Protein AF-A0A4P5T540-F1 (afdb_monomer_lite)

Secondary structure (DSSP, 8-state):
------S----------------THHHHHHHHHHHHHHHHHHHHHHS-GGGTS-STTHHHHHHHHHHHHHHHHHHHHTT-TTTS-HHHHHHHHHHHHHHHHHHHHHHHHHH-------

Foldseek 3Di:
DDPDPDDPPPVPPPPPPPVPPPDCVLVVVLVVVLVVLVVVLVVLVVDPVCVVDVDPPPSVVVSVVSVVVSVVSCCVRVLVCVPDDVVSVVVVVVVVVVVVVVVVVVVVVVPCPDDDDD

Radius of gyration: 28.04 Å; chains: 1; bounding box: 49×48×98 Å

pLDDT: mean 79.14, std 14.08, range [49.06, 96.5]

Structure (mmCIF, N/CA/C/O backbone):
data_AF-A0A4P5T540-F1
#
_entry.id   AF-A0A4P5T540-F1
#
loop_
_atom_site.group_PDB
_atom_site.id
_atom_site.type_symbol
_atom_site.label_atom_id
_atom_site.label_alt_id
_atom_site.label_comp_id
_atom_site.label_asym_id
_atom_site.label_entity_id
_atom_site.label_seq_id
_atom_site.pdbx_PDB_ins_code
_atom_site.Cartn_x
_atom_site.Cartn_y
_atom_site.Cartn_z
_atom_site.occupancy
_atom_site.B_iso_or_equiv
_atom_site.auth_seq_id
_atom_site.auth_comp_id
_atom_site.auth_asym_id
_atom_site.auth_atom_id
_atom_site.pdbx_PDB_model_num
ATOM 1 N N . MET A 1 1 ? 27.071 7.418 -70.596 1.00 52.56 1 MET A N 1
ATOM 2 C CA . MET A 1 1 ? 26.800 8.022 -69.278 1.00 52.56 1 MET A CA 1
ATOM 3 C C . MET A 1 1 ? 25.515 7.387 -68.770 1.00 52.56 1 MET A C 1
ATOM 5 O O . MET A 1 1 ? 24.473 7.585 -69.373 1.00 52.56 1 MET A O 1
ATOM 9 N N . SER A 1 2 ? 25.642 6.458 -67.828 1.00 57.44 2 SER A N 1
ATOM 10 C CA . SER A 1 2 ? 24.615 5.535 -67.334 1.00 57.44 2 SER A CA 1
ATOM 11 C C . SER A 1 2 ? 23.806 6.179 -66.204 1.00 57.44 2 SER A C 1
ATOM 13 O O . SER A 1 2 ? 24.160 6.030 -65.040 1.00 57.44 2 SER A O 1
ATOM 15 N N . GLU A 1 3 ? 22.745 6.910 -66.547 1.00 61.31 3 GLU A N 1
ATOM 16 C CA . GLU A 1 3 ? 21.840 7.565 -65.578 1.00 61.31 3 GLU A CA 1
ATOM 17 C C . GLU A 1 3 ? 20.496 6.834 -65.390 1.00 61.31 3 GLU A C 1
ATOM 19 O O . GLU A 1 3 ? 19.508 7.406 -64.942 1.00 61.31 3 GLU A O 1
ATOM 24 N N . HIS A 1 4 ? 20.462 5.530 -65.664 1.00 58.97 4 HIS A N 1
ATOM 25 C CA . HIS A 1 4 ? 19.336 4.662 -65.316 1.00 58.97 4 HIS A CA 1
ATOM 26 C C . HIS A 1 4 ? 19.836 3.461 -64.510 1.00 58.97 4 HIS A C 1
ATOM 28 O O . HIS A 1 4 ? 19.839 2.337 -64.998 1.00 58.97 4 HIS A O 1
ATOM 34 N N . THR A 1 5 ? 20.267 3.709 -63.272 1.00 60.81 5 THR A N 1
ATOM 35 C CA . THR A 1 5 ? 20.378 2.662 -62.246 1.00 60.81 5 THR A CA 1
ATOM 36 C C . THR A 1 5 ? 19.263 2.889 -61.236 1.00 60.81 5 THR A C 1
ATOM 38 O O . THR A 1 5 ? 19.415 3.583 -60.237 1.00 60.81 5 THR A O 1
ATOM 41 N N . GLU A 1 6 ? 18.094 2.394 -61.624 1.00 59.66 6 GLU A N 1
ATOM 42 C CA . GLU A 1 6 ? 17.255 1.524 -60.804 1.00 59.66 6 GLU A CA 1
ATOM 43 C C . GLU A 1 6 ? 17.202 1.834 -59.299 1.00 59.66 6 GLU A C 1
ATOM 45 O O . GLU A 1 6 ? 18.011 1.398 -58.479 1.00 59.66 6 GLU A O 1
ATOM 50 N N . ILE A 1 7 ? 16.145 2.562 -58.953 1.00 57.81 7 ILE A N 1
ATOM 51 C CA . ILE A 1 7 ? 15.506 2.581 -57.644 1.00 57.81 7 ILE A CA 1
ATOM 52 C C . ILE A 1 7 ? 15.086 1.142 -57.306 1.00 57.81 7 ILE A C 1
ATOM 54 O O . ILE A 1 7 ? 13.998 0.720 -57.676 1.00 57.81 7 ILE A O 1
ATOM 58 N N . ALA A 1 8 ? 15.947 0.380 -56.635 1.00 60.09 8 ALA A N 1
ATOM 59 C CA . ALA A 1 8 ? 15.576 -0.862 -55.956 1.00 60.09 8 ALA A CA 1
ATOM 60 C C . ALA A 1 8 ? 16.678 -1.307 -54.985 1.00 60.09 8 ALA A C 1
ATOM 62 O O . ALA A 1 8 ? 17.214 -2.405 -55.068 1.00 60.09 8 ALA A O 1
ATOM 63 N N . VAL A 1 9 ? 16.995 -0.466 -54.005 1.00 56.53 9 VAL A N 1
ATOM 64 C CA . VAL A 1 9 ? 17.410 -1.001 -52.704 1.00 56.53 9 VAL A CA 1
ATOM 65 C C . VAL A 1 9 ? 16.342 -0.573 -51.713 1.00 56.53 9 VAL A C 1
ATOM 67 O O . VAL A 1 9 ? 16.570 0.207 -50.793 1.00 56.53 9 VAL A O 1
ATOM 70 N N . HIS A 1 10 ? 15.125 -1.079 -51.941 1.00 58.25 10 HIS A N 1
ATOM 71 C CA . HIS A 1 10 ? 14.232 -1.370 -50.831 1.00 58.25 10 HIS A CA 1
ATOM 72 C C . HIS A 1 10 ? 14.962 -2.420 -49.999 1.00 58.25 10 HIS A C 1
ATOM 74 O O . HIS A 1 10 ? 14.814 -3.618 -50.217 1.00 58.25 10 HIS A O 1
ATOM 80 N N . GLY A 1 11 ? 15.831 -1.943 -49.103 1.00 53.97 11 GLY A N 1
ATOM 81 C CA . GLY A 1 11 ? 16.252 -2.718 -47.958 1.00 53.97 11 GLY A CA 1
ATOM 82 C C . GLY A 1 11 ? 14.970 -3.229 -47.338 1.00 53.97 11 GLY A C 1
ATOM 83 O O . GLY A 1 11 ? 14.113 -2.446 -46.927 1.00 53.97 11 GLY A O 1
ATOM 84 N N . GLU A 1 12 ? 14.795 -4.535 -47.422 1.00 53.56 12 GLU A N 1
ATOM 85 C CA . GLU A 1 12 ? 13.701 -5.254 -46.816 1.00 53.56 12 GLU A CA 1
ATOM 86 C C . GLU A 1 12 ? 13.879 -5.061 -45.309 1.00 53.56 12 GLU A C 1
ATOM 88 O O . GLU A 1 12 ? 14.562 -5.821 -44.627 1.00 53.56 12 GLU A O 1
ATOM 93 N N . TYR A 1 13 ? 13.338 -3.961 -44.785 1.00 52.72 13 TYR A N 1
ATOM 94 C CA . TYR A 1 13 ? 13.065 -3.825 -43.371 1.00 52.72 13 TYR A CA 1
ATOM 95 C C . TYR A 1 13 ? 11.954 -4.835 -43.096 1.00 52.72 13 TYR A C 1
ATOM 97 O O . TYR A 1 13 ? 10.776 -4.485 -43.056 1.00 52.72 13 TYR A O 1
ATOM 105 N N . GLN A 1 14 ? 12.319 -6.113 -42.978 1.00 56.53 14 GLN A N 1
ATOM 106 C CA . GLN A 1 14 ? 11.477 -7.086 -42.311 1.00 56.53 14 GLN A CA 1
ATOM 107 C C . GLN A 1 14 ? 11.421 -6.654 -40.846 1.00 56.53 14 GLN A C 1
ATOM 109 O O . GLN A 1 14 ? 12.181 -7.117 -39.996 1.00 56.53 14 GLN A O 1
ATOM 114 N N . GLU A 1 15 ? 10.537 -5.696 -40.562 1.00 56.06 15 GLU A N 1
ATOM 115 C CA . GLU A 1 15 ? 9.950 -5.527 -39.246 1.00 56.06 15 GLU A CA 1
ATOM 116 C C . GLU A 1 15 ? 9.219 -6.834 -38.932 1.00 56.06 15 GLU A C 1
ATOM 118 O O . GLU A 1 15 ? 8.029 -7.010 -39.199 1.00 56.06 15 GLU A O 1
ATOM 123 N N . HIS A 1 16 ? 9.959 -7.789 -38.376 1.00 53.84 16 HIS A N 1
ATOM 124 C CA . HIS A 1 16 ? 9.376 -8.871 -37.610 1.00 53.84 16 HIS A CA 1
ATOM 125 C C . HIS A 1 16 ? 8.771 -8.250 -36.351 1.00 53.84 16 HIS A C 1
ATOM 127 O O . HIS A 1 16 ? 9.382 -8.231 -35.283 1.00 53.84 16 HIS A O 1
ATOM 133 N N . HIS A 1 17 ? 7.561 -7.705 -36.496 1.00 51.91 17 HIS A N 1
ATOM 134 C CA . HIS A 1 17 ? 6.660 -7.409 -35.391 1.00 51.91 17 HIS A CA 1
ATOM 135 C C . HIS A 1 17 ? 6.265 -8.738 -34.750 1.00 51.91 17 HIS A C 1
ATOM 137 O O . HIS A 1 17 ? 5.180 -9.271 -34.979 1.00 51.91 17 HIS A O 1
ATOM 143 N N . GLU A 1 18 ? 7.171 -9.316 -33.962 1.00 55.38 18 GLU A N 1
ATOM 144 C CA . GLU A 1 18 ? 6.783 -10.319 -32.988 1.00 55.38 18 GLU A CA 1
ATOM 145 C C . GLU A 1 18 ? 5.831 -9.630 -32.016 1.00 55.38 18 GLU A C 1
ATOM 147 O O . GLU A 1 18 ? 6.230 -8.860 -31.141 1.00 55.38 18 GLU A O 1
ATOM 152 N N . HIS A 1 19 ? 4.537 -9.876 -32.211 1.00 49.06 19 HIS A N 1
ATOM 153 C CA . HIS A 1 19 ? 3.493 -9.516 -31.272 1.00 49.06 19 HIS A CA 1
ATOM 154 C C . HIS A 1 19 ? 3.777 -10.233 -29.950 1.00 49.06 19 HIS A C 1
ATOM 156 O O . HIS A 1 19 ? 3.312 -11.349 -29.714 1.00 49.06 19 HIS A O 1
ATOM 162 N N . HIS A 1 20 ? 4.579 -9.600 -29.094 1.00 56.19 20 HIS A N 1
ATOM 163 C CA . HIS A 1 20 ? 4.891 -10.073 -27.757 1.00 56.19 20 HIS A CA 1
ATOM 164 C C . HIS A 1 20 ? 3.625 -9.934 -26.903 1.00 56.19 20 HIS A C 1
ATOM 166 O O . HIS A 1 20 ? 3.427 -8.959 -26.179 1.00 56.19 20 HIS A O 1
ATOM 172 N N . TYR A 1 21 ? 2.709 -10.890 -27.058 1.00 54.97 21 TYR A N 1
ATOM 173 C CA . TYR A 1 21 ? 1.500 -11.004 -26.260 1.00 54.97 21 TYR A CA 1
ATOM 174 C C . TYR A 1 21 ? 1.912 -11.327 -24.828 1.00 54.97 21 TYR A C 1
ATOM 176 O O . TYR A 1 21 ? 2.173 -12.476 -24.472 1.00 54.97 21 TYR A O 1
ATOM 184 N N . THR A 1 22 ? 1.966 -10.301 -23.983 1.00 62.28 22 THR A N 1
ATOM 185 C CA . THR A 1 22 ? 2.011 -10.510 -22.543 1.00 62.28 22 THR A CA 1
ATOM 186 C C . THR A 1 22 ? 0.698 -11.189 -22.134 1.00 62.28 22 THR A C 1
ATOM 188 O O . THR A 1 22 ? -0.388 -10.688 -22.436 1.00 62.28 22 THR A O 1
ATOM 191 N N . PRO A 1 23 ? 0.747 -12.371 -21.499 1.00 63.03 23 PRO A N 1
ATOM 192 C CA . PRO A 1 23 ? -0.459 -13.129 -21.212 1.00 63.03 23 PRO A CA 1
ATOM 193 C C . PRO A 1 23 ? -1.313 -12.379 -20.184 1.00 63.03 23 PRO A C 1
ATOM 195 O O . PRO A 1 23 ? -0.956 -12.243 -19.012 1.00 63.03 23 PRO A O 1
ATOM 198 N N . THR A 1 24 ? -2.483 -11.923 -20.628 1.00 66.56 24 THR A N 1
ATOM 199 C CA . THR A 1 24 ? -3.506 -11.230 -19.825 1.00 66.56 24 THR A CA 1
ATOM 200 C C . THR A 1 24 ? -4.084 -12.095 -18.700 1.00 66.56 24 THR A C 1
ATOM 202 O O . THR A 1 24 ? -4.713 -11.580 -17.773 1.00 66.56 24 THR A O 1
ATOM 205 N N . SER A 1 25 ? -3.822 -13.406 -18.722 1.00 68.06 25 SER A N 1
ATOM 206 C CA . SER A 1 25 ? -4.278 -14.372 -17.719 1.00 68.06 25 SER A CA 1
ATOM 207 C C . SER A 1 25 ? -3.803 -14.043 -16.302 1.00 68.06 25 SER A C 1
ATOM 209 O O . SER A 1 25 ? -4.552 -14.247 -15.347 1.00 68.06 25 SER A O 1
ATOM 211 N N . HIS A 1 26 ? -2.605 -13.471 -16.141 1.00 73.81 26 HIS A N 1
ATOM 212 C CA . HIS A 1 26 ? -2.093 -13.113 -14.816 1.00 73.81 26 HIS A CA 1
ATOM 213 C C . HIS A 1 26 ? -2.950 -12.026 -14.145 1.00 73.81 26 HIS A C 1
ATOM 215 O O . HIS A 1 26 ? -3.193 -12.085 -12.940 1.00 73.81 26 HIS A O 1
ATOM 221 N N . PHE A 1 27 ? -3.452 -11.055 -14.912 1.00 77.56 27 PHE A N 1
ATOM 222 C CA . PHE A 1 27 ? -4.323 -10.006 -14.378 1.00 77.56 27 PHE A CA 1
ATOM 223 C C . PHE A 1 27 ? -5.697 -10.549 -13.982 1.00 77.56 27 PHE A C 1
ATOM 225 O O . PHE A 1 27 ? -6.241 -10.121 -12.969 1.00 77.56 27 PHE A O 1
ATOM 232 N N . LEU A 1 28 ? -6.224 -11.538 -14.712 1.00 82.69 28 LEU A N 1
ATOM 233 C CA . LEU A 1 28 ? -7.502 -12.179 -14.386 1.00 82.69 28 LEU A CA 1
ATOM 234 C C . LEU A 1 28 ? -7.453 -12.968 -13.073 1.00 82.69 28 LEU A C 1
ATOM 236 O O . LEU A 1 28 ? -8.377 -12.868 -12.268 1.00 82.69 28 LEU A O 1
ATOM 240 N N . VAL A 1 29 ? -6.367 -13.706 -12.817 1.00 83.31 29 VAL A N 1
ATOM 241 C CA . VAL A 1 29 ? -6.195 -14.440 -11.550 1.00 83.31 29 VAL A CA 1
ATOM 242 C C . VAL A 1 29 ? -6.172 -13.476 -10.366 1.00 83.31 29 VAL A C 1
ATOM 244 O O . VAL A 1 29 ? -6.829 -13.706 -9.350 1.00 83.31 29 VAL A O 1
ATOM 247 N N . VAL A 1 30 ? -5.451 -12.363 -10.499 1.00 84.19 30 VAL A N 1
ATOM 248 C CA . VAL A 1 30 ? -5.349 -11.386 -9.411 1.00 84.19 30 VAL A CA 1
ATOM 249 C C . VAL A 1 30 ? -6.641 -10.591 -9.265 1.00 84.19 30 VAL A C 1
ATOM 251 O O . VAL A 1 30 ? -7.061 -10.321 -8.145 1.00 84.19 30 VAL A O 1
ATOM 254 N N . PHE A 1 31 ? -7.329 -10.284 -10.363 1.00 84.75 31 PHE A N 1
ATOM 255 C CA . PHE A 1 31 ? -8.665 -9.701 -10.320 1.00 84.75 31 PHE A CA 1
ATOM 256 C C . PHE A 1 31 ? -9.635 -10.587 -9.525 1.00 84.75 31 PHE A C 1
ATOM 258 O O . PHE A 1 31 ? -10.297 -10.095 -8.614 1.00 84.75 31 PHE A O 1
ATOM 265 N N . ALA A 1 32 ? -9.650 -11.899 -9.778 1.00 87.81 32 ALA A N 1
ATOM 266 C CA . ALA A 1 32 ? -10.453 -12.837 -8.999 1.00 87.81 32 ALA A CA 1
ATOM 267 C C . ALA A 1 32 ? -10.059 -12.835 -7.509 1.00 87.81 32 ALA A C 1
ATOM 269 O O . ALA A 1 32 ? -10.931 -12.752 -6.645 1.00 87.81 32 ALA A O 1
ATOM 270 N N . PHE A 1 33 ? -8.759 -12.836 -7.193 1.00 88.00 33 PHE A N 1
ATOM 271 C CA . PHE A 1 33 ? -8.270 -12.722 -5.812 1.00 88.00 33 PHE A CA 1
ATOM 272 C C . PHE A 1 33 ? -8.745 -11.430 -5.121 1.00 88.00 33 PHE A C 1
ATOM 274 O O . PHE A 1 33 ? -9.190 -11.463 -3.972 1.00 88.00 33 PHE A O 1
ATOM 281 N N . LEU A 1 34 ? -8.713 -10.292 -5.820 1.00 88.94 34 LEU A N 1
ATOM 282 C CA . LEU A 1 34 ? -9.191 -9.014 -5.288 1.00 88.94 34 LEU A CA 1
ATOM 283 C C . LEU A 1 34 ? -10.704 -9.000 -5.064 1.00 88.94 34 LEU A C 1
ATOM 285 O O . LEU A 1 34 ? -11.156 -8.406 -4.084 1.00 88.94 34 LEU A O 1
ATOM 289 N N . ILE A 1 35 ? -11.478 -9.649 -5.936 1.00 92.56 35 ILE A N 1
ATOM 290 C CA . ILE A 1 35 ? -12.923 -9.824 -5.752 1.00 92.56 35 ILE A CA 1
ATOM 291 C C . ILE A 1 35 ? -13.203 -10.682 -4.517 1.00 92.56 35 ILE A C 1
ATOM 293 O O . ILE A 1 35 ? -14.041 -10.307 -3.700 1.00 92.56 35 ILE A O 1
ATOM 297 N N . VAL A 1 36 ? -12.464 -11.776 -4.316 1.00 90.50 36 VAL A N 1
ATOM 298 C CA . VAL A 1 36 ? -12.588 -12.606 -3.107 1.00 90.50 36 VAL A CA 1
ATOM 299 C C . VAL A 1 36 ? -12.284 -11.790 -1.851 1.00 90.50 36 VAL A C 1
ATOM 301 O O . VAL A 1 36 ? -13.077 -11.803 -0.911 1.00 90.50 36 VAL A O 1
ATOM 304 N N . MET A 1 37 ? -11.191 -11.020 -1.838 1.00 85.75 37 MET A N 1
ATOM 305 C CA . MET A 1 37 ? -10.882 -10.144 -0.703 1.00 85.75 37 MET A CA 1
ATOM 306 C C . MET A 1 37 ? -11.927 -9.042 -0.497 1.00 85.75 37 MET A C 1
ATOM 308 O O . MET A 1 37 ? -12.226 -8.700 0.644 1.00 85.75 37 MET A O 1
ATOM 312 N N . LEU A 1 38 ? -12.516 -8.496 -1.565 1.00 90.12 38 LEU A N 1
ATOM 313 C CA . LEU A 1 38 ? -13.605 -7.522 -1.460 1.00 90.12 38 LEU A CA 1
ATOM 314 C C . LEU A 1 38 ? -14.834 -8.145 -0.792 1.00 90.12 38 LEU A C 1
ATOM 316 O O . LEU A 1 38 ? -15.356 -7.587 0.173 1.00 90.12 38 LEU A O 1
ATOM 320 N N . ILE A 1 39 ? -15.264 -9.311 -1.269 1.00 91.44 39 ILE A N 1
ATOM 321 C CA . ILE A 1 39 ? -16.387 -10.042 -0.680 1.00 91.44 39 ILE A CA 1
ATOM 322 C C . ILE A 1 39 ? -16.088 -10.350 0.789 1.00 91.44 39 ILE A C 1
ATOM 324 O O . ILE A 1 39 ? -16.951 -10.135 1.634 1.00 91.44 39 ILE A O 1
ATOM 328 N N . ALA A 1 40 ? -14.858 -10.757 1.116 1.00 86.69 40 ALA A N 1
ATOM 329 C CA . ALA A 1 40 ? -14.441 -10.997 2.493 1.00 86.69 40 ALA A CA 1
ATOM 330 C C . ALA A 1 40 ? -14.550 -9.736 3.369 1.00 86.69 40 ALA A C 1
ATOM 332 O O . ALA A 1 40 ? -15.070 -9.823 4.477 1.00 86.69 40 ALA A O 1
ATOM 333 N N . THR A 1 41 ? -14.133 -8.557 2.884 1.00 86.62 41 THR A N 1
ATOM 334 C CA . THR A 1 41 ? -14.302 -7.299 3.640 1.00 86.62 41 THR A CA 1
ATOM 335 C C . THR A 1 41 ? -15.764 -6.913 3.836 1.00 86.62 41 THR A C 1
ATOM 337 O O . THR A 1 41 ? -16.135 -6.460 4.914 1.00 86.62 41 THR A O 1
ATOM 340 N N . VAL A 1 42 ? -16.604 -7.119 2.820 1.00 86.81 42 VAL A N 1
ATOM 341 C CA . VAL A 1 42 ? -18.041 -6.833 2.904 1.00 86.81 42 VAL A CA 1
ATOM 342 C C . VAL A 1 42 ? -18.714 -7.798 3.880 1.00 86.81 42 VAL A C 1
ATOM 344 O O . VAL A 1 42 ? -19.472 -7.368 4.741 1.00 86.81 42 VAL A O 1
ATOM 347 N N . ALA A 1 43 ? -18.388 -9.088 3.815 1.00 86.19 43 ALA A N 1
ATOM 348 C CA . ALA A 1 43 ? -18.881 -10.082 4.760 1.00 86.19 43 ALA A CA 1
ATOM 349 C C . ALA A 1 43 ? -18.431 -9.768 6.195 1.00 86.19 43 ALA A C 1
ATOM 351 O O . ALA A 1 43 ? -19.248 -9.807 7.110 1.00 86.19 43 ALA A O 1
ATOM 352 N N . ALA A 1 44 ? -17.166 -9.383 6.389 1.00 83.12 44 ALA A N 1
ATOM 353 C CA . ALA A 1 44 ? -16.649 -8.959 7.688 1.00 83.12 44 ALA A CA 1
ATOM 354 C C . ALA A 1 44 ? -17.366 -7.713 8.235 1.00 83.12 44 ALA A C 1
ATOM 356 O O . ALA A 1 44 ? -17.487 -7.576 9.445 1.00 83.12 44 ALA A O 1
ATOM 357 N N . ALA A 1 45 ? -17.883 -6.832 7.372 1.00 81.31 45 ALA A N 1
ATOM 358 C CA . ALA A 1 45 ? -18.688 -5.686 7.796 1.00 81.31 45 ALA A CA 1
ATOM 359 C C . ALA A 1 45 ? -20.083 -6.073 8.316 1.00 81.31 45 ALA A C 1
ATOM 361 O O . ALA A 1 45 ? -20.636 -5.354 9.143 1.00 81.31 45 ALA A O 1
ATOM 362 N N . PHE A 1 46 ? -20.644 -7.198 7.863 1.00 80.38 46 PHE A N 1
ATOM 363 C CA . PHE A 1 46 ? -21.944 -7.694 8.331 1.00 80.38 46 PHE A CA 1
ATOM 364 C C . PHE A 1 46 ? -21.848 -8.631 9.540 1.00 80.38 46 PHE A C 1
ATOM 366 O O . PHE A 1 46 ? -22.858 -8.897 10.190 1.00 80.38 46 PHE A O 1
ATOM 373 N N . VAL A 1 47 ? -20.658 -9.149 9.844 1.00 78.31 47 VAL A N 1
ATOM 374 C CA . VAL A 1 47 ? -20.433 -10.020 10.999 1.00 78.31 47 VAL A CA 1
ATOM 375 C C . VAL A 1 47 ? -19.910 -9.185 12.164 1.00 78.31 47 VAL A C 1
ATOM 377 O O . VAL A 1 47 ? -18.854 -8.566 12.081 1.00 78.31 47 VAL A O 1
ATOM 380 N N . ASP A 1 48 ? -20.603 -9.222 13.301 1.00 70.62 48 ASP A N 1
ATOM 381 C CA . ASP A 1 48 ? -20.058 -8.695 14.551 1.00 70.62 48 ASP A CA 1
ATOM 382 C C . ASP A 1 48 ? -18.994 -9.658 15.092 1.00 70.62 48 ASP A C 1
ATOM 384 O O . ASP A 1 48 ? -19.274 -10.524 15.926 1.00 70.62 48 ASP A O 1
ATOM 388 N N . LEU A 1 49 ? -17.741 -9.499 14.652 1.00 65.31 49 LEU A N 1
ATOM 389 C CA . LEU A 1 49 ? -16.610 -10.282 15.176 1.00 65.31 49 LEU A CA 1
ATOM 390 C C . LEU A 1 49 ? -16.460 -10.135 16.704 1.00 65.31 49 LEU A C 1
ATOM 392 O O . LEU A 1 49 ? -15.943 -11.029 17.373 1.00 65.31 49 LEU A O 1
ATOM 396 N N . GLN A 1 50 ? -16.978 -9.040 17.268 1.00 60.69 50 GLN A N 1
ATOM 397 C CA . GLN A 1 50 ? -16.998 -8.773 18.706 1.00 60.69 50 GLN A CA 1
ATOM 398 C C . GLN A 1 50 ? -17.881 -9.751 19.504 1.00 60.69 50 GLN A C 1
ATOM 400 O O . GLN A 1 50 ? -17.670 -9.924 20.699 1.00 60.69 50 GLN A O 1
ATOM 405 N N . LYS A 1 51 ? -18.846 -10.426 18.862 1.00 62.16 51 LYS A N 1
ATOM 406 C CA . LYS A 1 51 ? -19.666 -11.474 19.497 1.00 62.16 51 LYS A CA 1
ATOM 407 C C . LYS A 1 51 ? -18.944 -12.821 19.598 1.00 62.16 51 LYS A C 1
ATOM 409 O O . LYS A 1 51 ? -19.331 -13.651 20.413 1.00 62.16 51 LYS A O 1
ATOM 414 N N . MET A 1 52 ? -17.931 -13.043 18.760 1.00 62.00 52 MET A N 1
ATOM 415 C CA . MET A 1 52 ? -17.230 -14.325 18.629 1.00 62.00 52 MET A CA 1
ATOM 416 C C . MET A 1 52 ? -15.896 -14.352 19.390 1.00 62.00 52 MET A C 1
ATOM 418 O O . MET A 1 52 ? -15.478 -15.413 19.845 1.00 62.00 52 MET A O 1
ATOM 422 N N . ILE A 1 53 ? -15.246 -13.195 19.566 1.00 62.84 53 ILE A N 1
ATOM 423 C CA . ILE A 1 53 ? -14.006 -13.037 20.336 1.00 62.84 53 ILE A CA 1
ATOM 424 C C . ILE A 1 53 ? -14.196 -11.947 21.411 1.00 62.84 53 ILE A C 1
ATOM 426 O O . ILE A 1 53 ? -14.474 -10.800 21.058 1.00 62.84 53 ILE A O 1
ATOM 430 N N . PRO A 1 54 ? -14.013 -12.254 22.714 1.00 66.56 54 PRO A N 1
ATOM 431 C CA . PRO A 1 54 ? -14.237 -11.322 23.823 1.00 66.56 54 PRO A CA 1
ATOM 432 C C . PRO A 1 54 ? -13.039 -10.378 24.035 1.00 66.56 54 PRO A C 1
ATOM 434 O O . PRO A 1 54 ? -12.476 -10.300 25.124 1.00 66.56 54 PRO A O 1
ATOM 437 N N . ILE A 1 55 ? -12.614 -9.677 22.981 1.00 69.69 55 ILE A N 1
ATOM 438 C CA . ILE A 1 55 ? -11.532 -8.685 23.035 1.00 69.69 55 ILE A CA 1
ATOM 439 C C . ILE A 1 55 ? -12.037 -7.397 22.362 1.00 69.69 55 ILE A C 1
ATOM 441 O O . ILE A 1 55 ? -12.415 -7.439 21.185 1.00 69.69 55 ILE A O 1
ATOM 445 N N . PRO A 1 56 ? -12.068 -6.253 23.072 1.00 68.69 56 PRO A N 1
ATOM 446 C CA . PRO A 1 56 ? -12.550 -4.996 22.509 1.00 68.69 56 PRO A CA 1
ATOM 447 C C . PRO A 1 56 ? -11.665 -4.559 21.334 1.00 68.69 56 PRO A C 1
ATOM 449 O O . PRO A 1 56 ? -10.441 -4.541 21.439 1.00 68.69 56 PRO A O 1
ATOM 452 N N . GLY A 1 57 ? -12.284 -4.216 20.201 1.00 75.81 57 GLY A N 1
ATOM 453 C CA . GLY A 1 57 ? -11.576 -3.702 19.020 1.00 75.81 57 GLY A CA 1
ATOM 454 C C . GLY A 1 57 ? -11.025 -4.755 18.048 1.00 75.81 57 GLY A C 1
ATOM 455 O O . GLY A 1 57 ? -10.377 -4.395 17.070 1.00 75.81 57 GLY A O 1
ATOM 456 N N . MET A 1 58 ? -11.314 -6.048 18.228 1.00 79.31 58 MET A N 1
ATOM 457 C CA . MET A 1 58 ? -10.861 -7.081 17.278 1.00 79.31 58 MET A CA 1
ATOM 458 C C . MET A 1 58 ? -11.388 -6.856 15.848 1.00 79.31 58 MET A C 1
ATOM 460 O O . MET A 1 58 ? -10.697 -7.149 14.874 1.00 79.31 58 MET A O 1
ATOM 464 N N . ASN A 1 59 ? -12.591 -6.287 15.715 1.00 81.31 59 ASN A N 1
ATOM 465 C CA . ASN A 1 59 ? -13.212 -6.044 14.414 1.00 81.31 59 ASN A CA 1
ATOM 466 C C . ASN A 1 59 ? -12.356 -5.118 13.529 1.00 81.31 59 ASN A C 1
ATOM 468 O O . ASN A 1 59 ? -12.037 -5.458 12.390 1.00 81.31 59 ASN A O 1
ATOM 472 N N . ILE A 1 60 ? -11.889 -3.990 14.085 1.00 85.75 60 ILE A N 1
ATOM 473 C CA . ILE A 1 60 ? -11.080 -3.030 13.325 1.00 85.75 60 ILE A CA 1
ATOM 474 C C . ILE A 1 60 ? -9.735 -3.631 12.914 1.00 85.75 60 ILE A C 1
ATOM 476 O O . ILE A 1 60 ? -9.298 -3.416 11.789 1.00 85.75 60 ILE A O 1
ATOM 480 N N . ILE A 1 61 ? -9.107 -4.437 13.775 1.00 87.31 61 ILE A N 1
ATOM 481 C CA . ILE A 1 61 ? -7.819 -5.079 13.479 1.00 87.31 61 ILE A CA 1
ATOM 482 C C . ILE A 1 61 ? -7.963 -6.041 12.297 1.00 87.31 61 ILE A C 1
ATOM 484 O O . ILE A 1 61 ? -7.158 -5.996 11.368 1.00 87.31 61 ILE A O 1
ATOM 488 N N . VAL A 1 62 ? -9.004 -6.881 12.297 1.00 85.62 62 VAL A N 1
ATOM 489 C CA . VAL A 1 62 ? -9.252 -7.838 11.208 1.00 85.62 62 VAL A CA 1
ATOM 490 C C . VAL A 1 62 ? -9.580 -7.109 9.906 1.00 85.62 62 VAL A C 1
ATOM 492 O O . VAL A 1 62 ? -8.993 -7.418 8.869 1.00 85.62 62 VAL A O 1
ATOM 495 N N . MET A 1 63 ? -10.456 -6.103 9.950 1.00 85.94 63 MET A N 1
ATOM 496 C CA . MET A 1 63 ? -10.784 -5.284 8.779 1.00 85.94 63 MET A CA 1
ATOM 497 C C . MET A 1 63 ? -9.539 -4.603 8.198 1.00 85.94 63 MET A C 1
ATOM 499 O O . MET A 1 63 ? -9.330 -4.630 6.984 1.00 85.94 63 MET A O 1
ATOM 503 N N . LEU A 1 64 ? -8.680 -4.045 9.057 1.00 89.81 64 LEU A N 1
ATOM 504 C CA . LEU A 1 64 ? -7.445 -3.384 8.645 1.00 89.81 64 LEU A CA 1
ATOM 505 C C . LEU A 1 64 ? -6.436 -4.381 8.062 1.00 89.81 64 LEU A C 1
ATOM 507 O O . LEU A 1 64 ? -5.809 -4.090 7.048 1.00 89.81 64 LEU A O 1
ATOM 511 N N . ALA A 1 65 ? -6.312 -5.577 8.644 1.00 90.00 65 ALA A N 1
ATOM 512 C CA . ALA A 1 65 ? -5.436 -6.626 8.129 1.00 90.00 65 ALA A CA 1
ATOM 513 C C . ALA A 1 65 ? -5.855 -7.080 6.719 1.00 90.00 65 ALA A C 1
ATOM 515 O O . ALA A 1 65 ? -5.008 -7.211 5.828 1.00 90.00 65 ALA A O 1
ATOM 516 N N . ILE A 1 66 ? -7.161 -7.263 6.484 1.00 90.00 66 ILE A N 1
ATOM 517 C CA . ILE A 1 66 ? -7.683 -7.591 5.149 1.00 90.00 66 ILE A CA 1
ATOM 518 C C . ILE A 1 66 ? -7.436 -6.422 4.183 1.00 90.00 66 ILE A C 1
ATOM 520 O O . ILE A 1 66 ? -6.971 -6.640 3.062 1.00 90.00 66 ILE A O 1
ATOM 524 N N . ALA A 1 67 ? -7.683 -5.182 4.616 1.00 90.00 67 ALA A N 1
ATOM 525 C CA . ALA A 1 67 ? -7.443 -3.991 3.805 1.00 90.00 67 ALA A CA 1
ATOM 526 C C . ALA A 1 67 ? -5.968 -3.852 3.387 1.00 90.00 67 ALA A C 1
ATOM 528 O O . ALA A 1 67 ? -5.695 -3.640 2.205 1.00 90.00 67 ALA A O 1
ATOM 529 N N . ILE A 1 68 ? -5.019 -4.036 4.313 1.00 92.06 68 ILE A N 1
ATOM 530 C CA . ILE A 1 68 ? -3.574 -3.990 4.029 1.00 92.06 68 ILE A CA 1
ATOM 531 C C . ILE A 1 68 ? -3.188 -5.093 3.042 1.00 92.06 68 ILE A C 1
ATOM 533 O O . ILE A 1 68 ? -2.554 -4.805 2.030 1.00 92.06 68 ILE A O 1
ATOM 537 N N . SER A 1 69 ? -3.629 -6.331 3.283 1.00 91.44 69 SER A N 1
ATOM 538 C CA . SER A 1 69 ? -3.342 -7.471 2.399 1.00 91.44 69 SER A CA 1
ATOM 539 C C . SER A 1 69 ? -3.814 -7.209 0.965 1.00 91.44 69 SER A C 1
ATOM 541 O O . SER A 1 69 ? -3.087 -7.458 -0.002 1.00 91.44 69 SER A O 1
ATOM 543 N N . LYS A 1 70 ? -5.015 -6.635 0.824 1.00 90.56 70 LYS A N 1
ATOM 544 C CA . LYS A 1 70 ? -5.574 -6.223 -0.466 1.00 90.56 70 LYS A CA 1
ATOM 545 C C . LYS A 1 70 ? -4.732 -5.126 -1.120 1.00 90.56 70 LYS A C 1
ATOM 547 O O . LYS A 1 70 ? -4.416 -5.234 -2.303 1.00 90.56 70 LYS A O 1
ATOM 552 N N . ALA A 1 71 ? -4.345 -4.093 -0.370 1.00 90.69 71 ALA A N 1
ATOM 553 C CA . ALA A 1 71 ? -3.508 -3.003 -0.876 1.00 90.69 71 ALA A CA 1
ATOM 554 C C . ALA A 1 71 ? -2.144 -3.516 -1.368 1.00 90.69 71 ALA A C 1
ATOM 556 O O . ALA A 1 71 ? -1.709 -3.155 -2.461 1.00 90.69 71 ALA A O 1
ATOM 557 N N . THR A 1 72 ? -1.499 -4.414 -0.617 1.00 90.62 72 THR A N 1
ATOM 558 C CA . THR A 1 72 ? -0.223 -5.024 -1.014 1.00 90.62 72 THR A CA 1
ATOM 559 C C . THR A 1 72 ? -0.352 -5.802 -2.324 1.00 90.62 72 THR A C 1
ATOM 561 O O . THR A 1 72 ? 0.490 -5.646 -3.208 1.00 90.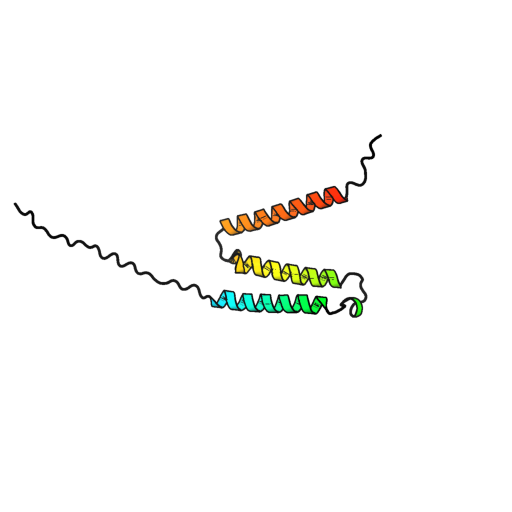62 72 THR A O 1
ATOM 564 N N . ALA A 1 73 ? -1.418 -6.591 -2.496 1.00 88.31 73 ALA A N 1
ATOM 565 C CA . ALA A 1 73 ? -1.663 -7.314 -3.745 1.00 88.31 73 ALA A CA 1
ATOM 566 C C . ALA A 1 73 ? -1.836 -6.363 -4.944 1.00 88.31 73 ALA A C 1
ATOM 568 O O . ALA A 1 73 ? -1.284 -6.616 -6.016 1.00 88.31 73 ALA A O 1
ATOM 569 N N . VAL A 1 74 ? -2.545 -5.242 -4.754 1.00 88.75 74 VAL A N 1
ATOM 570 C CA . VAL A 1 74 ? -2.715 -4.212 -5.792 1.00 88.75 74 VAL A CA 1
ATOM 571 C C . VAL A 1 74 ? -1.370 -3.606 -6.198 1.00 88.75 74 VAL A C 1
ATOM 573 O O . VAL A 1 74 ? -1.060 -3.563 -7.387 1.00 88.75 74 VAL A O 1
ATOM 576 N N . VAL A 1 75 ? -0.544 -3.193 -5.234 1.00 89.00 75 VAL A N 1
ATOM 577 C CA . VAL A 1 75 ? 0.763 -2.570 -5.509 1.00 89.00 75 VAL A CA 1
ATOM 578 C C . VAL A 1 75 ? 1.713 -3.544 -6.212 1.00 89.00 75 VAL A C 1
ATOM 580 O O . VAL A 1 75 ? 2.379 -3.186 -7.180 1.00 89.00 75 VAL A O 1
ATOM 583 N N . LEU A 1 76 ? 1.770 -4.801 -5.774 1.00 87.31 76 LEU A N 1
ATOM 584 C CA . LEU A 1 76 ? 2.700 -5.766 -6.362 1.00 87.31 76 LEU A CA 1
ATOM 585 C C . LEU A 1 76 ? 2.326 -6.172 -7.792 1.00 87.31 76 LEU A C 1
ATOM 587 O O . LEU A 1 76 ? 3.226 -6.476 -8.579 1.00 87.31 76 LEU A O 1
ATOM 591 N N . VAL A 1 77 ? 1.030 -6.198 -8.118 1.00 84.12 77 VAL A N 1
ATOM 592 C CA . VAL A 1 77 ? 0.534 -6.742 -9.389 1.00 84.12 77 VAL A CA 1
ATOM 593 C C . VAL A 1 77 ? 0.078 -5.661 -10.359 1.00 84.12 77 VAL A C 1
ATOM 595 O O . VAL A 1 77 ? 0.549 -5.650 -11.488 1.00 84.12 77 VAL A O 1
ATOM 598 N N . PHE A 1 78 ? -0.827 -4.769 -9.953 1.00 81.06 78 PHE A N 1
ATOM 599 C CA . PHE A 1 78 ? -1.426 -3.780 -10.860 1.00 81.06 78 PHE A CA 1
ATOM 600 C C . PHE A 1 78 ? -0.526 -2.576 -11.096 1.00 81.06 78 PHE A C 1
ATOM 602 O O . PHE A 1 78 ? -0.510 -2.038 -12.195 1.00 81.06 78 PHE A O 1
ATOM 609 N N . MET A 1 79 ? 0.256 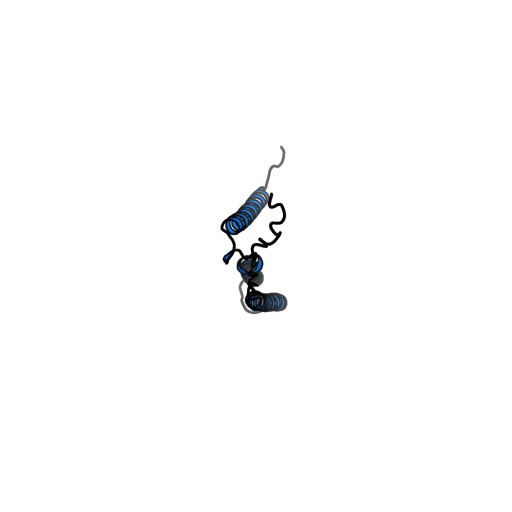-2.180 -10.091 1.00 85.94 79 MET A N 1
ATOM 610 C CA . MET A 1 79 ? 1.311 -1.180 -10.290 1.00 85.94 79 MET A CA 1
ATOM 611 C C . MET A 1 79 ? 2.595 -1.801 -10.854 1.00 85.94 79 MET A C 1
ATOM 613 O O . MET A 1 79 ? 3.614 -1.124 -10.949 1.00 85.94 79 MET A O 1
ATOM 617 N N . GLU A 1 80 ? 2.557 -3.102 -11.164 1.00 85.12 80 GLU A N 1
ATOM 618 C CA . GLU A 1 80 ? 3.676 -3.905 -11.650 1.00 85.12 80 GLU A CA 1
ATOM 619 C C . GLU A 1 80 ? 4.974 -3.706 -10.860 1.00 85.12 80 GLU A C 1
ATOM 621 O O . GLU A 1 80 ? 6.049 -3.971 -11.384 1.00 85.12 80 GLU A O 1
ATOM 626 N N . VAL A 1 81 ? 4.915 -3.312 -9.579 1.00 87.75 81 VAL A N 1
ATOM 627 C CA . VAL A 1 81 ? 6.124 -3.013 -8.794 1.00 87.75 81 VAL A CA 1
ATOM 628 C C . VAL A 1 81 ? 7.059 -4.218 -8.786 1.00 87.75 81 VAL A C 1
ATOM 630 O O . VAL A 1 81 ? 8.260 -4.067 -8.963 1.00 87.75 81 VAL A O 1
ATOM 633 N N . ARG A 1 82 ? 6.529 -5.445 -8.698 1.00 85.19 82 ARG A N 1
ATOM 634 C CA . ARG A 1 82 ? 7.353 -6.663 -8.720 1.00 85.19 82 ARG A CA 1
ATOM 635 C C . ARG A 1 82 ? 8.125 -6.877 -10.032 1.00 85.19 82 ARG A C 1
ATOM 637 O O . ARG A 1 82 ? 9.216 -7.437 -9.982 1.00 85.19 82 ARG A O 1
ATOM 644 N N . LYS A 1 83 ? 7.551 -6.516 -11.182 1.00 83.12 83 LYS A N 1
ATOM 645 C CA . LYS A 1 83 ? 8.128 -6.769 -12.521 1.00 83.12 83 LYS A CA 1
ATOM 646 C C . LYS A 1 83 ? 8.736 -5.516 -13.156 1.00 83.12 83 LYS A C 1
ATOM 648 O O . LYS A 1 83 ? 9.441 -5.614 -14.154 1.00 83.12 83 LYS A O 1
ATOM 653 N N . GLY A 1 84 ? 8.441 -4.355 -12.587 1.00 83.31 84 GLY A N 1
ATOM 654 C CA . GLY A 1 84 ? 8.829 -3.055 -13.086 1.00 83.31 84 GLY A CA 1
ATOM 655 C C . GLY A 1 84 ? 10.319 -2.779 -12.937 1.00 83.31 84 GLY A C 1
ATOM 656 O O . GLY A 1 84 ? 11.064 -3.467 -12.238 1.00 83.31 84 GLY A O 1
ATOM 657 N N . THR A 1 85 ? 10.757 -1.721 -13.607 1.00 90.69 85 THR A N 1
ATOM 658 C CA . THR A 1 85 ? 12.130 -1.225 -13.529 1.00 90.69 85 THR A CA 1
ATOM 659 C C . THR A 1 85 ? 12.468 -0.724 -12.120 1.00 90.69 85 THR A C 1
ATOM 661 O O . THR A 1 85 ? 11.592 -0.420 -11.307 1.00 90.69 85 THR A O 1
ATOM 664 N N . ARG A 1 86 ? 13.766 -0.553 -11.831 1.00 90.06 86 ARG A N 1
ATOM 665 C CA . ARG A 1 86 ? 14.230 0.025 -10.552 1.00 90.06 86 ARG A CA 1
ATOM 666 C C . ARG A 1 86 ? 13.630 1.409 -10.276 1.00 90.06 86 ARG A C 1
ATOM 668 O O . ARG A 1 86 ? 13.443 1.766 -9.119 1.00 90.06 86 ARG A O 1
ATOM 675 N N . LEU A 1 87 ? 13.291 2.161 -11.326 1.00 92.12 87 LEU A N 1
ATOM 676 C CA . LEU A 1 87 ? 12.641 3.462 -11.199 1.00 92.12 87 LEU A CA 1
ATOM 677 C C . LEU A 1 87 ? 11.246 3.340 -10.565 1.00 92.12 87 LEU A C 1
ATOM 679 O O . LEU A 1 87 ? 10.910 4.132 -9.691 1.00 92.12 87 LEU A O 1
ATOM 683 N N . ILE A 1 88 ? 10.468 2.316 -10.933 1.00 91.00 88 ILE A N 1
ATOM 684 C CA . ILE A 1 88 ? 9.132 2.058 -10.366 1.00 91.00 88 ILE A CA 1
ATOM 685 C C . ILE A 1 88 ? 9.232 1.736 -8.869 1.00 91.00 88 ILE A C 1
ATOM 687 O O . ILE A 1 88 ? 8.455 2.257 -8.071 1.00 91.00 88 ILE A O 1
ATOM 691 N N . TRP A 1 89 ? 10.232 0.948 -8.468 1.00 90.50 89 TRP A N 1
ATOM 692 C CA . TRP A 1 89 ? 10.502 0.665 -7.054 1.00 90.50 89 TRP A CA 1
ATOM 693 C C . TRP A 1 89 ? 10.859 1.916 -6.250 1.00 90.50 89 TRP A C 1
ATOM 695 O O . TRP A 1 89 ? 10.370 2.079 -5.133 1.00 90.50 89 TRP A O 1
ATOM 705 N N . LEU A 1 90 ? 11.683 2.807 -6.814 1.00 94.62 90 LEU A N 1
ATOM 706 C CA . LEU A 1 90 ? 12.045 4.066 -6.160 1.00 94.62 90 LEU A CA 1
ATOM 707 C C . LEU A 1 90 ? 10.819 4.952 -5.935 1.00 94.62 90 LEU A C 1
ATOM 709 O O . LEU A 1 90 ? 10.638 5.463 -4.833 1.00 94.62 90 LEU A O 1
ATOM 713 N N . TRP A 1 91 ? 9.950 5.091 -6.937 1.00 93.81 91 TRP A N 1
ATOM 714 C CA . TRP A 1 91 ? 8.721 5.876 -6.807 1.00 93.81 91 TRP A CA 1
ATOM 715 C C . TRP A 1 91 ? 7.734 5.271 -5.809 1.00 93.81 91 TRP A C 1
ATOM 717 O O . TRP A 1 91 ? 7.175 5.998 -4.988 1.00 93.81 91 TRP A O 1
ATOM 727 N N . ALA A 1 92 ? 7.560 3.946 -5.824 1.00 91.69 92 ALA A N 1
ATOM 728 C CA . ALA A 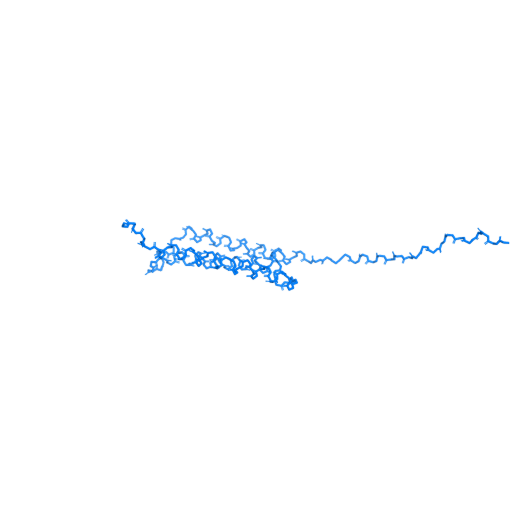1 92 ? 6.720 3.254 -4.851 1.00 91.69 92 ALA A CA 1
ATOM 729 C C . ALA A 1 92 ? 7.235 3.463 -3.413 1.00 9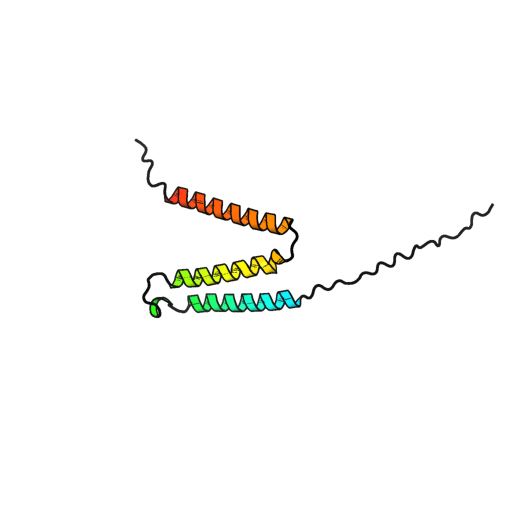1.69 92 ALA A C 1
ATOM 731 O O . ALA A 1 92 ? 6.460 3.800 -2.516 1.00 91.69 92 ALA A O 1
ATOM 732 N N . GLY A 1 93 ? 8.550 3.332 -3.202 1.00 93.38 93 GLY A N 1
ATOM 733 C CA . GLY A 1 93 ? 9.192 3.585 -1.912 1.00 93.38 93 GLY A CA 1
ATOM 734 C C . GLY A 1 93 ? 9.095 5.048 -1.471 1.00 93.38 93 GLY A C 1
ATOM 735 O O . GLY A 1 93 ? 8.781 5.312 -0.313 1.00 93.38 93 GLY A O 1
ATOM 736 N N . ALA A 1 94 ? 9.293 5.999 -2.387 1.00 95.69 94 ALA A N 1
ATOM 737 C CA . ALA A 1 94 ? 9.180 7.429 -2.108 1.00 95.69 94 ALA A CA 1
ATOM 738 C C . ALA A 1 94 ? 7.757 7.824 -1.682 1.00 95.69 94 ALA A C 1
ATOM 740 O O . ALA A 1 94 ? 7.595 8.565 -0.715 1.00 95.69 94 ALA A O 1
ATOM 741 N N . GLY A 1 95 ? 6.728 7.284 -2.343 1.00 93.56 95 GLY A N 1
ATOM 742 C CA . GLY A 1 95 ? 5.333 7.499 -1.951 1.00 93.56 95 GLY A CA 1
ATOM 743 C C . GLY A 1 95 ? 5.022 6.938 -0.562 1.00 93.56 95 GLY A C 1
ATOM 744 O O . GLY A 1 95 ? 4.359 7.597 0.239 1.00 93.56 95 GLY A O 1
ATOM 745 N N . PHE A 1 96 ? 5.551 5.756 -0.236 1.00 92.44 96 PHE A N 1
ATOM 746 C CA . PHE A 1 96 ? 5.364 5.160 1.088 1.00 92.44 96 PHE A CA 1
ATOM 747 C C . PHE A 1 96 ? 6.112 5.936 2.181 1.00 92.44 96 PHE A C 1
ATOM 749 O O . PHE A 1 96 ? 5.563 6.186 3.250 1.00 92.44 96 PHE A O 1
ATOM 756 N N . PHE A 1 97 ? 7.339 6.378 1.898 1.00 96.44 97 PHE A N 1
ATOM 757 C CA . PHE A 1 97 ? 8.113 7.242 2.787 1.00 96.44 97 PHE A CA 1
ATOM 758 C C . PHE A 1 97 ? 7.392 8.570 3.051 1.00 96.44 97 PHE A C 1
ATOM 760 O O . PHE A 1 97 ? 7.254 8.982 4.202 1.00 96.44 97 PHE A O 1
ATOM 767 N N . TRP A 1 98 ? 6.862 9.201 2.001 1.00 96.50 98 TRP A N 1
ATOM 768 C CA . TRP A 1 98 ? 6.045 10.406 2.115 1.00 96.50 98 TRP A CA 1
ATOM 769 C C . TRP A 1 98 ? 4.791 10.179 2.973 1.00 96.50 98 TRP A C 1
ATOM 771 O O . TRP A 1 98 ? 4.498 10.974 3.863 1.00 96.50 98 TRP A O 1
ATOM 781 N N . PHE A 1 99 ? 4.070 9.072 2.763 1.00 94.62 99 PHE A N 1
ATOM 782 C CA . PHE A 1 99 ? 2.899 8.714 3.569 1.00 94.62 99 PHE A CA 1
ATOM 783 C C . PHE A 1 99 ? 3.241 8.543 5.058 1.00 94.62 99 PHE A C 1
ATOM 785 O O . PHE A 1 99 ? 2.541 9.077 5.919 1.00 94.62 99 PHE A O 1
ATOM 792 N N . LEU A 1 100 ? 4.343 7.853 5.372 1.00 95.88 100 LEU A N 1
ATOM 793 C CA . LEU A 1 100 ? 4.825 7.712 6.750 1.00 95.88 100 LEU A CA 1
ATOM 794 C C . LEU A 1 100 ? 5.194 9.064 7.368 1.00 95.88 100 LEU A C 1
ATOM 796 O O . LEU A 1 100 ? 4.919 9.296 8.544 1.00 95.88 100 LEU A O 1
ATOM 800 N N . MET A 1 101 ? 5.768 9.972 6.578 1.00 96.25 101 MET A N 1
ATOM 801 C CA . MET A 1 101 ? 6.077 11.327 7.026 1.00 96.25 101 MET A CA 1
ATOM 802 C C . MET A 1 101 ? 4.802 12.117 7.359 1.00 96.25 101 MET A C 1
ATOM 804 O O . MET A 1 101 ? 4.738 12.737 8.420 1.00 96.25 101 MET A O 1
ATOM 808 N N . MET A 1 102 ? 3.749 12.015 6.538 1.00 95.94 102 MET A N 1
ATOM 809 C CA . MET A 1 102 ? 2.441 12.610 6.850 1.00 95.94 102 MET A CA 1
ATOM 810 C C . MET A 1 102 ? 1.823 12.037 8.131 1.00 95.94 102 MET A C 1
ATOM 812 O O . MET A 1 102 ? 1.281 12.799 8.932 1.00 95.94 102 MET A O 1
ATOM 816 N N . LEU A 1 103 ? 1.929 10.723 8.359 1.00 95.31 103 LEU A N 1
ATOM 817 C CA . LEU A 1 103 ? 1.499 10.116 9.622 1.00 95.31 103 LEU A CA 1
ATOM 818 C C . LEU A 1 103 ? 2.298 10.663 10.810 1.00 95.31 103 LEU A C 1
ATOM 820 O O . LEU A 1 103 ? 1.709 10.985 11.837 1.00 95.31 103 LEU A O 1
ATOM 824 N N . GLY A 1 104 ? 3.616 10.821 10.669 1.00 94.94 104 GLY A N 1
ATOM 825 C CA . GLY A 1 104 ? 4.470 11.409 11.701 1.00 94.94 104 GLY A CA 1
ATOM 826 C C . GLY A 1 104 ? 4.050 12.831 12.076 1.00 94.94 104 GLY A C 1
ATOM 827 O O . GLY A 1 104 ? 3.896 13.132 13.257 1.00 94.94 104 GLY A O 1
ATOM 828 N N . ILE A 1 105 ? 3.785 13.682 11.080 1.00 95.38 105 ILE A N 1
ATOM 829 C CA . ILE A 1 105 ? 3.270 15.039 11.316 1.00 95.38 105 ILE A CA 1
ATOM 830 C C . ILE A 1 105 ? 1.895 14.989 12.000 1.00 95.38 105 ILE A C 1
ATOM 832 O O . ILE A 1 105 ? 1.625 15.762 12.915 1.00 95.38 105 ILE A O 1
ATOM 836 N N . LEU A 1 106 ? 1.010 14.080 11.585 1.00 94.31 106 LEU A N 1
ATOM 837 C CA . LEU A 1 106 ? -0.305 13.927 12.204 1.00 94.31 106 LEU A CA 1
ATOM 838 C C . LEU A 1 106 ? -0.190 13.565 13.695 1.00 94.31 106 LEU A C 1
ATOM 840 O O . LEU A 1 106 ? -0.880 14.158 14.523 1.00 94.31 106 LEU A O 1
ATOM 844 N N . PHE A 1 107 ? 0.706 12.640 14.049 1.00 93.75 107 PHE A N 1
ATOM 845 C CA . PHE A 1 107 ? 0.984 12.300 15.447 1.00 93.75 107 PHE A CA 1
ATOM 846 C C . PHE A 1 107 ? 1.607 13.464 16.227 1.00 93.75 107 PHE A C 1
ATOM 848 O O . PHE A 1 107 ? 1.264 13.650 17.397 1.00 93.75 107 PHE A O 1
ATOM 855 N N . ASP A 1 108 ? 2.462 14.271 15.590 1.00 90.94 108 ASP A N 1
ATOM 856 C CA . ASP A 1 108 ? 2.985 15.507 16.183 1.00 90.94 108 ASP A CA 1
ATOM 857 C C . ASP A 1 108 ? 1.839 16.459 16.557 1.00 90.94 108 ASP A C 1
ATOM 859 O O . ASP A 1 108 ? 1.749 16.887 17.706 1.00 90.94 108 ASP A O 1
ATOM 863 N N . TYR A 1 109 ? 0.889 16.705 15.647 1.00 89.44 109 TYR A N 1
ATOM 864 C CA . TYR A 1 109 ? -0.293 17.521 15.944 1.00 89.44 109 TYR A CA 1
ATOM 865 C C . TYR A 1 109 ? -1.163 16.941 17.062 1.00 89.44 109 TYR A C 1
ATOM 867 O O . TYR A 1 109 ? -1.579 17.691 17.942 1.00 89.44 109 TYR A O 1
ATOM 875 N N . PHE A 1 110 ? -1.415 15.627 17.071 1.00 89.62 110 PHE A N 1
ATOM 876 C CA . PHE A 1 110 ? -2.196 14.989 18.140 1.00 89.62 110 PHE A CA 1
ATOM 877 C C . PHE A 1 110 ? -1.535 15.100 19.519 1.00 89.62 110 PHE A C 1
ATOM 879 O O . PHE A 1 110 ? -2.235 15.144 20.529 1.00 89.62 110 PHE A O 1
ATOM 886 N N . THR A 1 111 ? -0.203 15.159 19.572 1.00 87.44 111 THR A N 1
ATOM 887 C CA . THR A 1 111 ? 0.560 15.237 20.828 1.00 87.44 111 THR A CA 1
ATOM 888 C C . THR A 1 111 ? 0.745 16.682 21.3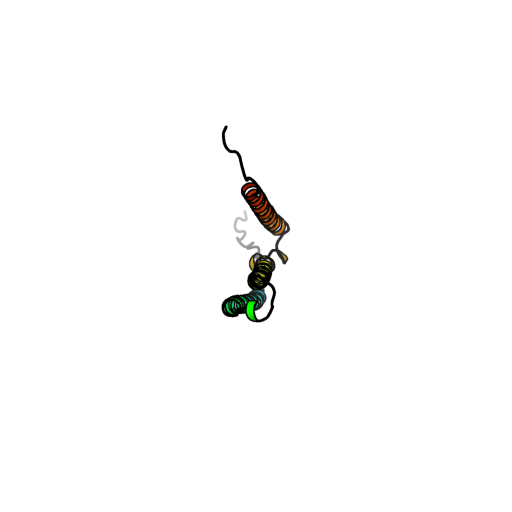15 1.00 87.44 111 THR A C 1
ATOM 890 O O . THR A 1 111 ? 1.110 16.911 22.468 1.00 87.44 111 THR A O 1
ATOM 893 N N . ARG A 1 112 ? 0.447 17.692 20.483 1.00 85.12 112 ARG A N 1
ATOM 894 C CA . ARG A 1 112 ? 0.462 19.109 20.882 1.00 85.12 112 ARG A CA 1
ATOM 895 C C . ARG A 1 112 ? -0.763 19.437 21.743 1.00 85.12 112 ARG A C 1
ATOM 897 O O . ARG A 1 112 ? -1.779 19.909 21.247 1.00 85.12 112 ARG A O 1
ATOM 904 N N . THR A 1 113 ? -0.656 19.228 23.055 1.00 74.31 113 THR A N 1
ATOM 905 C CA . THR A 1 113 ? -1.754 19.440 24.020 1.00 74.31 113 THR A CA 1
ATOM 906 C C . THR A 1 113 ? -1.760 20.801 24.728 1.00 74.31 113 THR A C 1
ATOM 908 O O . THR A 1 113 ? -2.508 20.973 25.685 1.00 74.31 113 THR A O 1
ATOM 911 N N . GLY A 1 114 ? -0.986 21.801 24.298 1.00 70.44 114 GLY A N 1
ATOM 912 C CA . GLY A 1 114 ? -1.114 23.130 24.904 1.00 70.44 114 GLY A CA 1
ATOM 913 C C . GLY A 1 114 ? -0.029 24.131 24.544 1.00 70.44 114 GLY A C 1
ATOM 914 O O . GLY A 1 114 ? 1.113 24.003 24.970 1.00 70.44 114 GLY A O 1
ATOM 915 N N . VAL A 1 115 ? -0.434 25.192 23.850 1.00 66.88 115 VAL A N 1
ATOM 916 C CA . VAL A 1 115 ? 0.147 26.520 24.054 1.00 66.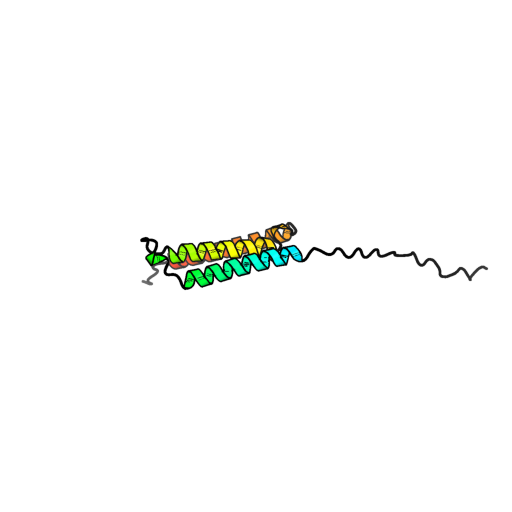88 115 VAL A CA 1
ATOM 917 C C . VAL A 1 115 ? -1.036 27.436 24.342 1.00 66.88 115 VAL A C 1
ATOM 919 O O . VAL A 1 115 ? -1.661 27.972 23.433 1.00 66.88 115 VAL A O 1
ATOM 922 N N . THR A 1 116 ? -1.429 27.530 25.610 1.00 67.31 116 THR A N 1
ATOM 923 C CA . THR A 1 116 ? -2.305 28.613 26.062 1.00 67.31 116 THR A CA 1
ATOM 924 C C . THR A 1 116 ? -1.478 29.899 26.017 1.00 67.31 116 THR A C 1
ATOM 926 O O . THR A 1 116 ? -0.448 29.939 26.695 1.00 67.31 116 THR A O 1
ATOM 929 N N . PRO A 1 117 ? -1.850 30.920 25.225 1.00 69.62 117 PRO A N 1
ATOM 930 C CA . PRO A 1 117 ? -1.174 32.208 25.298 1.00 69.62 117 PRO A CA 1
ATOM 931 C C . PRO A 1 117 ? -1.424 32.811 26.689 1.00 69.62 117 PRO A C 1
ATOM 933 O O . PRO A 1 117 ? -2.578 32.984 27.085 1.00 69.62 117 PRO A O 1
ATOM 936 N N . VAL A 1 118 ? -0.341 33.054 27.431 1.00 66.69 118 VAL A N 1
ATOM 937 C CA . VAL A 1 118 ? -0.298 34.007 28.554 1.00 66.69 118 VAL A CA 1
ATOM 938 C C . VAL A 1 118 ? -0.060 35.407 28.018 1.00 66.69 118 VAL A C 1
ATOM 940 O O . VAL A 1 118 ? 0.704 35.526 27.032 1.00 66.69 118 VAL A O 1
#

Sequence (118 aa):
MSEHTEIAVHGEYQEHHEHHYTPTSHFLVVFAFLIVMLIATVAAAFVDLQKMIPIPGMNIIVMLAIAISKATAVVLVFMEVRKGTRLIWLWAGAGFFWFLMMLGILFDYFTRTGVTPV